Protein AF-A0A958USY4-F1 (afdb_monomer_lite)

Sequence (183 aa):
QPVDIQNAGDERLFVVEKAGHIRIIQNGALLGTDFANLTDRVTAGGGNAETGLLGLAFHPDYQNNGYFYVNYTTSKPAGTPLRTRISRFSVSSANPNLADLSSELVLMEYSQPFSNHNGGQLQFGPDGYLYISSGDGGDAGDPQGNGQKLTVLLGKILRIDVDNNGGGAPDCSTATGANYRIP

pLDDT: mean 91.35, std 13.84, range [41.09, 98.88]

Radius of gyration: 16.06 Å; chains: 1; bounding box: 44×34×44 Å

Structure (mmCIF, N/CA/C/O backbone):
data_AF-A0A958USY4-F1
#
_entry.id   AF-A0A958USY4-F1
#
loop_
_atom_site.group_PDB
_atom_site.id
_atom_site.type_symbol
_atom_site.label_atom_id
_atom_site.label_alt_id
_atom_site.label_comp_id
_atom_site.label_asym_id
_atom_site.label_entity_id
_atom_site.label_seq_id
_atom_site.pdbx_PDB_ins_code
_atom_site.Cartn_x
_atom_site.Cartn_y
_atom_site.Cartn_z
_atom_site.occupancy
_atom_site.B_iso_or_equiv
_atom_site.auth_seq_id
_atom_site.auth_comp_id
_atom_site.auth_asym_id
_atom_site.auth_atom_id
_atom_site.pdbx_PDB_model_num
ATOM 1 N N . GLN A 1 1 ? -8.585 10.152 -8.090 1.00 95.44 1 GLN A N 1
ATOM 2 C CA . GLN A 1 1 ? -8.683 8.979 -8.993 1.00 95.44 1 GLN A CA 1
ATOM 3 C C . GLN A 1 1 ? -8.683 7.731 -8.122 1.00 95.44 1 GLN A C 1
ATOM 5 O O . GLN A 1 1 ? -7.611 7.409 -7.621 1.00 95.44 1 GLN A O 1
ATOM 10 N N . PRO A 1 2 ? -9.842 7.094 -7.878 1.00 97.38 2 PRO A N 1
ATOM 11 C CA . PRO A 1 2 ? -9.928 5.844 -7.121 1.00 97.38 2 PRO A CA 1
ATOM 12 C C . PRO A 1 2 ? -9.232 4.708 -7.875 1.00 97.38 2 PRO A C 1
ATOM 14 O O . PRO A 1 2 ? -9.343 4.654 -9.100 1.00 97.38 2 PRO A O 1
ATOM 17 N N . VAL A 1 3 ? -8.526 3.831 -7.165 1.00 97.56 3 VAL A N 1
ATOM 18 C CA . VAL A 1 3 ? -7.791 2.695 -7.758 1.00 97.56 3 VAL A CA 1
ATOM 19 C C . VAL A 1 3 ? -7.983 1.374 -7.015 1.00 97.56 3 VAL A C 1
ATOM 21 O O . VAL A 1 3 ? -7.791 0.326 -7.616 1.00 97.56 3 VAL A O 1
ATOM 24 N N . ASP A 1 4 ? -8.397 1.414 -5.748 1.00 98.38 4 ASP A N 1
ATOM 25 C CA . ASP A 1 4 ? -8.651 0.232 -4.918 1.00 98.38 4 ASP A CA 1
ATOM 26 C C . ASP A 1 4 ? -9.726 0.564 -3.863 1.00 98.38 4 ASP A C 1
ATOM 28 O O . ASP A 1 4 ? -9.964 1.738 -3.543 1.00 98.38 4 ASP A O 1
ATOM 32 N N . ILE A 1 5 ? -10.410 -0.460 -3.355 1.00 98.25 5 ILE A N 1
ATOM 33 C CA . ILE A 1 5 ? -11.405 -0.357 -2.287 1.00 98.25 5 ILE A CA 1
ATOM 34 C C . ILE A 1 5 ? -11.332 -1.586 -1.381 1.00 98.25 5 ILE A C 1
ATOM 36 O O . ILE A 1 5 ? -11.428 -2.719 -1.843 1.00 98.25 5 ILE A O 1
ATOM 40 N N . GLN A 1 6 ? -11.199 -1.354 -0.078 1.00 98.38 6 GLN A N 1
ATOM 41 C CA . GLN A 1 6 ? -11.063 -2.411 0.928 1.00 98.38 6 GLN A CA 1
ATOM 42 C C . GLN A 1 6 ? -12.015 -2.178 2.101 1.00 98.38 6 GLN A C 1
ATOM 44 O O . GLN A 1 6 ? -12.459 -1.055 2.329 1.00 98.38 6 GLN A O 1
ATOM 49 N N . ASN A 1 7 ? -12.303 -3.221 2.877 1.00 97.62 7 ASN A N 1
ATO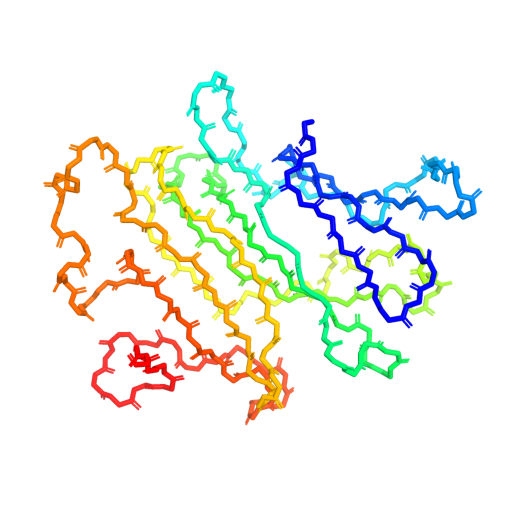M 50 C CA . ASN A 1 7 ? -12.877 -3.086 4.218 1.00 97.62 7 ASN A CA 1
ATOM 51 C C . ASN A 1 7 ? -11.887 -3.634 5.250 1.00 97.62 7 ASN A C 1
ATOM 53 O O . ASN A 1 7 ? -11.041 -4.464 4.919 1.00 97.62 7 ASN A O 1
ATOM 57 N N . ALA A 1 8 ? -11.999 -3.176 6.493 1.00 96.88 8 ALA A N 1
ATOM 58 C CA . ALA A 1 8 ? -11.103 -3.574 7.576 1.00 96.88 8 ALA A CA 1
ATOM 59 C C . ALA A 1 8 ? -11.701 -4.683 8.465 1.00 96.88 8 ALA A C 1
ATOM 61 O O . ALA A 1 8 ? -11.427 -4.742 9.662 1.00 96.88 8 ALA A O 1
ATOM 62 N N . GLY A 1 9 ? -12.579 -5.523 7.904 1.00 95.00 9 GLY A N 1
ATOM 63 C CA . GLY A 1 9 ? -13.414 -6.457 8.666 1.00 95.00 9 GLY A CA 1
ATOM 64 C C . GLY A 1 9 ? -14.566 -5.775 9.414 1.00 95.00 9 GLY A C 1
ATOM 65 O O . GLY A 1 9 ? -15.111 -6.345 10.355 1.00 95.00 9 GLY A O 1
ATOM 66 N N . ASP A 1 10 ? -14.924 -4.555 9.012 1.00 95.31 10 ASP A N 1
ATOM 67 C CA . ASP A 1 10 ? -16.073 -3.800 9.508 1.00 95.31 10 ASP A CA 1
ATOM 68 C C . ASP A 1 10 ? -16.860 -3.159 8.346 1.00 95.31 10 ASP A C 1
ATOM 70 O O . ASP A 1 10 ? -16.583 -3.411 7.173 1.00 95.31 10 ASP A O 1
ATOM 74 N N . GLU A 1 11 ? -17.876 -2.354 8.660 1.00 96.06 11 GLU A N 1
ATOM 75 C CA . GLU A 1 11 ? -18.779 -1.751 7.665 1.00 96.06 11 GLU A CA 1
ATOM 76 C C . GLU A 1 11 ? -18.158 -0.592 6.864 1.00 96.06 11 GLU A C 1
ATOM 78 O O . GLU A 1 11 ? -18.791 -0.065 5.944 1.00 96.06 11 GLU A O 1
ATOM 83 N N . ARG A 1 12 ? -16.946 -0.141 7.212 1.00 98.06 12 ARG A N 1
ATOM 84 C CA . ARG A 1 12 ? -16.296 0.979 6.527 1.00 98.06 12 ARG A CA 1
ATOM 85 C C . ARG A 1 12 ? -15.656 0.495 5.235 1.00 98.06 12 ARG A C 1
ATOM 87 O O . ARG A 1 12 ? -14.954 -0.514 5.202 1.00 98.06 12 ARG A O 1
ATOM 94 N N . LEU A 1 13 ? -15.835 1.280 4.178 1.00 98.75 13 LEU A N 1
ATOM 95 C CA . LEU A 1 13 ? -15.125 1.098 2.918 1.00 98.75 13 LEU A CA 1
ATOM 96 C C . LEU A 1 13 ? -14.015 2.139 2.806 1.00 98.75 13 LEU A C 1
ATOM 98 O O . LEU A 1 13 ? -14.268 3.342 2.859 1.00 98.75 13 LEU A O 1
ATOM 102 N N . PHE A 1 14 ? -12.790 1.672 2.622 1.00 98.88 14 PHE A N 1
ATOM 103 C CA . PHE A 1 14 ? -11.593 2.480 2.463 1.00 98.88 14 PHE A CA 1
ATOM 104 C C . PHE A 1 14 ? -11.270 2.582 0.979 1.00 98.88 14 PHE A C 1
ATOM 106 O O . PHE A 1 14 ? -10.846 1.610 0.357 1.00 98.88 14 PHE A O 1
ATOM 113 N N . VAL A 1 15 ? -11.505 3.758 0.408 1.00 98.81 15 VAL A N 1
ATOM 114 C CA . VAL A 1 15 ? -11.247 4.060 -0.999 1.00 98.81 15 VAL A CA 1
ATOM 115 C C . VAL A 1 15 ? -9.837 4.606 -1.132 1.00 98.81 15 VAL A C 1
ATOM 117 O O . VAL A 1 15 ? -9.508 5.646 -0.557 1.00 98.81 15 VAL A O 1
ATOM 120 N N . VAL A 1 16 ? -9.020 3.918 -1.918 1.00 98.81 16 VAL A N 1
ATOM 121 C CA . VAL A 1 16 ? -7.651 4.313 -2.229 1.00 98.81 16 VAL A CA 1
ATOM 122 C C . VAL A 1 16 ? -7.666 5.202 -3.460 1.00 98.81 16 VAL A C 1
ATOM 124 O O . VAL A 1 16 ? -8.173 4.816 -4.515 1.00 98.81 16 VAL A O 1
ATOM 127 N N . GLU A 1 17 ? -7.085 6.390 -3.351 1.00 98.62 17 GLU A N 1
ATOM 128 C CA . GLU A 1 17 ? -6.896 7.292 -4.474 1.00 98.62 17 GLU A CA 1
ATOM 129 C C . GLU A 1 17 ? -5.420 7.403 -4.850 1.00 98.62 17 GLU A C 1
ATOM 131 O O . GLU A 1 17 ? -4.563 7.686 -4.012 1.00 98.62 17 GLU A O 1
ATOM 136 N N . LYS A 1 18 ? -5.147 7.290 -6.153 1.00 98.38 18 LYS A N 1
ATOM 137 C CA . LYS A 1 18 ? -3.807 7.286 -6.757 1.00 98.38 18 LYS A CA 1
ATOM 138 C C . LYS A 1 18 ? -2.882 8.402 -6.261 1.00 98.38 18 LYS A C 1
ATOM 140 O O . LYS A 1 18 ? -1.681 8.191 -6.132 1.00 98.38 18 LYS A O 1
ATOM 145 N N . ALA A 1 19 ? -3.432 9.585 -5.980 1.00 98.19 19 ALA A N 1
ATOM 146 C CA . ALA A 1 19 ? -2.673 10.746 -5.514 1.00 98.19 19 ALA A CA 1
ATOM 147 C C . ALA A 1 19 ? -2.085 10.583 -4.096 1.00 98.19 19 ALA A C 1
ATOM 149 O O . ALA A 1 19 ? -1.235 11.378 -3.707 1.00 98.19 19 ALA A O 1
ATOM 150 N N . GLY A 1 20 ? -2.496 9.554 -3.347 1.00 98.62 20 GLY A N 1
ATOM 151 C CA . GLY A 1 20 ? -2.007 9.270 -1.999 1.00 98.62 20 GLY A CA 1
ATOM 152 C C . GLY A 1 20 ? -3.043 9.466 -0.896 1.00 98.62 20 GLY A C 1
ATOM 153 O O . GLY A 1 20 ? -2.654 9.599 0.257 1.00 98.62 20 GLY A O 1
ATOM 154 N N . HIS A 1 21 ? -4.336 9.490 -1.217 1.00 98.81 21 HIS A N 1
ATOM 155 C CA . HIS A 1 21 ? -5.396 9.593 -0.210 1.00 98.81 21 HIS A CA 1
ATOM 156 C C . HIS A 1 21 ? -6.029 8.226 0.036 1.00 98.81 21 HIS A C 1
ATOM 158 O O . HIS A 1 21 ? -6.292 7.482 -0.907 1.00 98.81 21 HIS A O 1
ATOM 164 N N . ILE A 1 22 ? -6.323 7.918 1.294 1.00 98.88 22 ILE A N 1
ATOM 165 C CA . ILE A 1 22 ? -7.213 6.824 1.682 1.00 98.88 22 ILE A CA 1
ATOM 166 C C . ILE A 1 22 ? -8.405 7.469 2.367 1.00 98.88 22 ILE A C 1
ATOM 168 O O . ILE A 1 22 ? -8.242 8.107 3.406 1.00 98.88 22 ILE A O 1
ATOM 172 N N . ARG A 1 23 ? -9.599 7.324 1.796 1.00 98.81 23 ARG A N 1
ATOM 173 C CA . ARG A 1 23 ? -10.820 7.947 2.324 1.00 98.81 23 ARG A CA 1
ATOM 174 C C . ARG A 1 23 ? -11.813 6.905 2.801 1.00 98.81 23 ARG A C 1
ATOM 176 O O . ARG A 1 23 ? -11.827 5.797 2.282 1.00 98.81 23 ARG A O 1
ATOM 183 N N . ILE A 1 24 ? -12.678 7.276 3.739 1.00 98.81 24 ILE A N 1
ATOM 184 C CA . ILE A 1 24 ? -13.680 6.364 4.299 1.00 98.81 24 ILE A CA 1
ATOM 185 C C . ILE A 1 24 ? -15.062 6.702 3.755 1.00 98.81 24 ILE A C 1
ATOM 187 O O . ILE A 1 24 ? -15.505 7.846 3.841 1.00 98.81 24 ILE A O 1
ATOM 191 N N . ILE A 1 25 ? -15.763 5.689 3.259 1.00 98.75 25 ILE 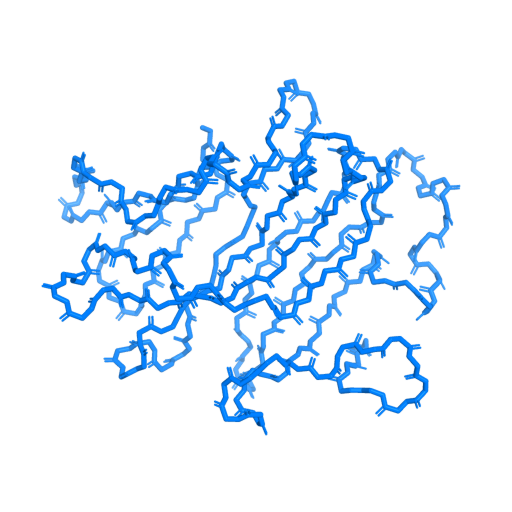A N 1
ATOM 192 C CA . ILE A 1 25 ? -17.215 5.693 3.115 1.00 98.75 25 ILE A CA 1
ATOM 193 C C . ILE A 1 25 ? -17.791 4.875 4.271 1.00 98.75 25 ILE A C 1
ATOM 195 O O . ILE A 1 25 ? -17.408 3.725 4.478 1.00 98.75 25 ILE A O 1
ATOM 199 N N . GLN A 1 26 ? -18.719 5.465 5.016 1.00 97.62 26 GLN A N 1
ATOM 200 C CA . GLN A 1 26 ? -19.432 4.819 6.113 1.00 97.62 26 GLN A CA 1
ATOM 201 C C . GLN A 1 26 ? -20.912 5.186 6.016 1.00 97.62 26 GLN A C 1
ATOM 203 O O . GLN A 1 26 ? -21.251 6.344 5.777 1.00 97.62 26 GLN A O 1
ATOM 208 N N . ASN A 1 27 ? -21.806 4.205 6.168 1.00 95.94 27 ASN A N 1
ATOM 209 C CA . ASN A 1 27 ? -23.258 4.403 6.043 1.00 95.94 27 ASN A CA 1
ATOM 210 C C . ASN A 1 27 ? -23.668 5.072 4.715 1.00 95.94 27 ASN A C 1
ATOM 212 O O . ASN A 1 27 ? -24.543 5.934 4.675 1.00 95.94 27 ASN A O 1
ATOM 216 N N . GLY A 1 28 ? -22.984 4.711 3.623 1.00 95.94 28 GLY A N 1
ATOM 217 C CA . GLY A 1 28 ? -23.222 5.267 2.287 1.00 95.94 28 GLY A CA 1
ATOM 218 C C . GLY A 1 28 ? -22.747 6.712 2.086 1.00 95.94 28 GLY A C 1
ATOM 219 O O . GLY A 1 28 ? -22.917 7.249 0.994 1.00 95.94 28 GLY A O 1
ATOM 220 N N . ALA A 1 29 ? -22.133 7.336 3.095 1.00 98.00 29 ALA A N 1
ATOM 221 C CA . ALA A 1 29 ? -21.620 8.697 3.025 1.00 98.00 29 ALA A CA 1
ATOM 222 C C . ALA A 1 29 ? -20.092 8.718 3.094 1.00 98.00 29 ALA A C 1
ATOM 224 O O . ALA A 1 29 ? -19.470 8.002 3.877 1.00 98.00 29 ALA A O 1
ATOM 225 N N . LEU A 1 30 ? -19.483 9.577 2.281 1.00 98.25 30 LEU A N 1
ATOM 226 C CA . LEU A 1 30 ? -18.061 9.858 2.374 1.00 98.25 30 LEU A CA 1
ATOM 227 C C . LEU A 1 30 ? -17.777 10.722 3.609 1.00 98.25 30 LEU A C 1
ATOM 229 O O . LEU A 1 30 ? -18.388 11.777 3.777 1.00 98.25 30 LEU A O 1
ATOM 233 N N . LEU A 1 31 ? -16.817 10.309 4.433 1.00 98.31 31 LEU A N 1
ATOM 234 C CA . LEU A 1 31 ? -16.354 11.113 5.559 1.00 98.31 31 LEU A CA 1
ATOM 235 C C . LEU A 1 31 ? -15.515 12.304 5.076 1.00 98.31 31 LEU A C 1
ATOM 237 O O . LEU A 1 31 ? -14.764 12.207 4.108 1.00 98.31 31 LEU A O 1
ATOM 241 N N . GLY A 1 32 ? -15.626 13.436 5.775 1.00 97.06 32 GLY A N 1
ATOM 242 C CA . GLY A 1 32 ? -14.936 14.680 5.404 1.00 97.06 32 GLY A CA 1
ATOM 243 C C . GLY A 1 32 ? -13.430 14.696 5.689 1.00 97.06 32 GLY A C 1
ATOM 244 O O . GLY A 1 32 ? -12.751 15.641 5.298 1.00 97.06 32 GLY A O 1
ATOM 245 N N . THR A 1 33 ? -12.906 13.683 6.377 1.00 97.62 33 THR A N 1
ATOM 246 C CA . THR A 1 33 ? -11.481 13.549 6.691 1.00 97.62 33 THR A CA 1
ATOM 247 C C . THR A 1 33 ? -10.962 12.243 6.115 1.00 97.62 33 THR A C 1
ATOM 249 O O . THR A 1 33 ? -11.606 11.200 6.252 1.00 97.62 33 THR A O 1
ATOM 252 N N . ASP A 1 34 ? -9.798 12.307 5.475 1.00 98.56 34 ASP A N 1
ATOM 253 C CA . ASP A 1 34 ? -9.106 11.122 4.985 1.00 98.56 34 ASP A CA 1
ATOM 254 C C . ASP A 1 34 ? -8.665 10.248 6.159 1.00 98.56 34 ASP A C 1
ATOM 256 O O . ASP A 1 34 ? -8.175 10.750 7.170 1.00 98.56 34 ASP A O 1
ATOM 260 N N . PHE A 1 35 ? -8.763 8.932 5.989 1.00 98.88 35 PHE A N 1
ATOM 261 C CA . PHE A 1 35 ? -8.105 7.988 6.883 1.00 98.88 35 PHE A CA 1
ATOM 262 C C . PHE A 1 35 ? -6.592 8.195 6.871 1.00 98.88 35 PHE A C 1
ATOM 264 O O . PHE A 1 35 ? -5.963 8.236 7.923 1.00 98.88 35 PHE A O 1
ATOM 271 N N . ALA A 1 36 ? -6.009 8.359 5.682 1.00 98.88 36 ALA A N 1
ATOM 272 C CA . ALA A 1 36 ? -4.587 8.612 5.512 1.00 98.88 36 ALA A CA 1
ATOM 273 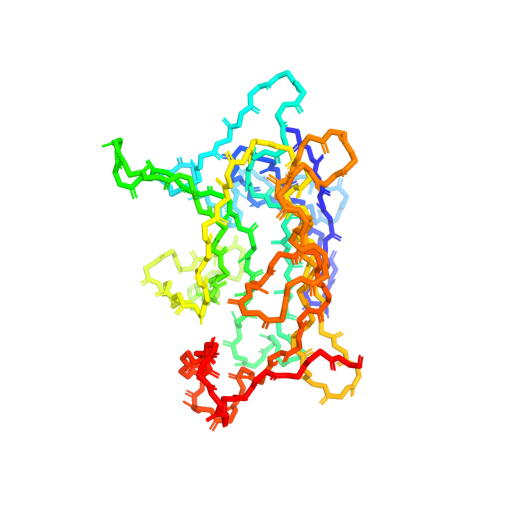C C . ALA A 1 36 ? -4.355 9.577 4.345 1.00 98.88 36 ALA A C 1
ATOM 275 O O . ALA A 1 36 ? -4.923 9.400 3.267 1.00 98.88 36 ALA A O 1
ATOM 276 N N . ASN A 1 37 ? -3.479 10.560 4.543 1.00 98.75 37 ASN A N 1
ATOM 277 C CA . ASN A 1 37 ? -2.979 11.432 3.485 1.00 98.75 37 ASN A CA 1
ATOM 278 C C . ASN A 1 37 ? -1.463 11.234 3.357 1.00 98.75 37 ASN A C 1
ATOM 280 O O . ASN A 1 37 ? -0.702 11.661 4.217 1.00 98.75 37 ASN A O 1
ATOM 284 N N . LEU A 1 38 ? -1.048 10.567 2.284 1.00 98.69 38 LEU A N 1
ATOM 285 C CA . LEU A 1 38 ? 0.332 10.200 1.958 1.00 98.69 38 LEU A CA 1
ATOM 286 C C . LEU A 1 38 ? 0.880 11.028 0.783 1.00 98.69 38 LEU A C 1
ATOM 288 O O . LEU A 1 38 ? 1.872 10.646 0.162 1.00 98.69 38 LEU A O 1
ATOM 292 N N . THR A 1 39 ? 0.236 12.145 0.429 1.00 98.19 39 THR A N 1
ATOM 293 C CA . THR A 1 39 ? 0.633 12.992 -0.716 1.00 98.19 39 THR A CA 1
ATOM 294 C C . THR A 1 39 ? 2.057 13.539 -0.598 1.00 98.19 39 THR A C 1
ATOM 296 O O . THR A 1 39 ? 2.695 13.833 -1.609 1.00 98.19 39 THR A O 1
ATOM 299 N N . ASP A 1 40 ? 2.602 13.632 0.615 1.00 97.50 40 ASP A N 1
ATOM 300 C CA . ASP A 1 40 ? 3.982 14.015 0.909 1.00 97.50 40 ASP A CA 1
ATOM 301 C C . ASP A 1 40 ? 4.990 12.882 0.646 1.00 97.50 40 ASP A C 1
ATOM 303 O O . ASP A 1 40 ? 6.145 13.180 0.352 1.00 97.50 40 ASP A O 1
ATOM 307 N N . ARG A 1 41 ? 4.555 11.617 0.592 1.00 97.69 41 ARG A N 1
ATOM 308 C CA . ARG A 1 41 ? 5.383 10.416 0.341 1.00 97.69 41 ARG A CA 1
ATOM 309 C C . ARG A 1 41 ? 5.220 9.835 -1.058 1.00 97.69 41 ARG A C 1
ATOM 311 O O . ARG A 1 41 ? 6.191 9.361 -1.650 1.00 97.69 41 ARG A O 1
ATOM 318 N N . VAL A 1 42 ? 4.007 9.904 -1.596 1.00 98.31 42 VAL A N 1
ATOM 319 C CA . VAL A 1 42 ? 3.639 9.326 -2.890 1.00 98.31 42 VAL A CA 1
ATOM 320 C C . VAL A 1 42 ? 4.139 10.210 -4.030 1.00 98.31 42 VAL A C 1
ATOM 322 O O . VAL A 1 42 ? 4.018 11.437 -3.988 1.00 98.31 42 VAL A O 1
ATOM 325 N N . THR A 1 43 ? 4.690 9.576 -5.062 1.00 97.69 43 THR A N 1
ATOM 326 C CA . THR A 1 43 ? 4.886 10.168 -6.388 1.00 97.69 43 THR A CA 1
ATOM 327 C C . THR A 1 43 ? 3.810 9.599 -7.302 1.00 97.69 43 THR A C 1
ATOM 329 O O . THR A 1 43 ? 3.869 8.421 -7.648 1.00 97.69 43 THR A O 1
ATOM 332 N N . ALA A 1 44 ? 2.842 10.429 -7.694 1.00 96.69 44 ALA A N 1
ATOM 333 C CA . ALA A 1 44 ? 1.760 10.047 -8.596 1.00 96.69 44 ALA A CA 1
ATOM 334 C C . ALA A 1 44 ? 1.892 10.763 -9.946 1.00 96.69 44 ALA A C 1
ATOM 336 O O . ALA A 1 44 ? 2.022 11.986 -9.997 1.00 96.69 44 ALA A O 1
ATOM 337 N N . GLY A 1 45 ? 1.859 10.004 -11.040 1.00 92.88 45 GLY A N 1
ATOM 338 C CA . GLY A 1 45 ? 1.921 10.534 -12.401 1.00 92.88 45 GLY A CA 1
ATOM 339 C C . GLY A 1 45 ? 0.538 10.805 -13.001 1.00 92.88 45 GLY A C 1
ATOM 340 O O . GLY A 1 45 ? -0.451 10.147 -12.665 1.00 92.88 45 GLY A O 1
ATOM 341 N N . GLY A 1 46 ? 0.463 11.769 -13.921 1.00 92.06 46 GLY A N 1
ATOM 342 C CA . GLY A 1 46 ? -0.725 12.027 -14.743 1.00 92.06 46 GLY A CA 1
ATOM 343 C C . GLY A 1 46 ? -0.763 11.188 -16.028 1.00 92.06 46 GLY A C 1
ATOM 344 O O . GLY A 1 46 ? 0.154 10.419 -16.314 1.00 92.06 46 GLY A O 1
ATOM 345 N N . GLY A 1 47 ? -1.816 11.367 -16.832 1.00 90.19 47 GLY A N 1
ATOM 346 C CA . GLY A 1 47 ? -1.964 10.683 -18.121 1.00 90.19 47 GLY A CA 1
ATOM 347 C C . GLY A 1 47 ? -1.949 9.159 -17.977 1.00 90.19 47 GLY A C 1
ATOM 348 O O . GLY A 1 47 ? -2.668 8.614 -17.143 1.00 90.19 47 GLY A O 1
ATOM 349 N N . ASN A 1 48 ? -1.104 8.496 -18.770 1.00 87.38 48 ASN A N 1
ATOM 350 C CA . ASN A 1 48 ? -0.978 7.034 -18.804 1.00 87.38 48 ASN A CA 1
ATOM 351 C C . ASN A 1 48 ? 0.004 6.470 -17.765 1.00 87.38 48 ASN A C 1
ATOM 353 O O . ASN A 1 48 ? 0.243 5.268 -17.758 1.00 87.38 48 ASN A O 1
ATOM 357 N N . ALA A 1 49 ? 0.608 7.308 -16.915 1.00 94.75 49 ALA A N 1
ATOM 358 C CA . ALA A 1 49 ? 1.433 6.798 -15.826 1.00 94.75 49 ALA A CA 1
ATOM 359 C C . ALA A 1 49 ? 0.560 5.999 -14.850 1.00 94.75 49 ALA A C 1
ATOM 361 O O . ALA A 1 49 ? -0.554 6.409 -14.534 1.00 94.75 49 ALA A O 1
ATOM 362 N N . GLU A 1 50 ? 1.075 4.901 -14.327 1.00 96.38 50 GLU A N 1
ATOM 363 C CA . GLU A 1 50 ? 0.444 4.068 -13.305 1.00 96.38 50 GLU A CA 1
ATOM 364 C C . GLU A 1 50 ? 0.966 4.383 -11.901 1.00 96.38 50 GLU A C 1
ATOM 366 O O . GLU A 1 50 ? 0.374 3.943 -10.928 1.00 96.38 50 GLU A O 1
ATOM 371 N N . THR A 1 51 ? 2.012 5.203 -11.774 1.00 97.88 51 THR A N 1
ATOM 372 C CA . THR A 1 51 ? 2.595 5.595 -10.483 1.00 97.88 51 THR A CA 1
ATOM 373 C C . THR A 1 51 ? 1.580 6.261 -9.554 1.00 97.88 51 THR A C 1
ATOM 375 O O . THR A 1 51 ? 0.832 7.152 -9.961 1.00 97.88 51 THR A O 1
ATOM 378 N N . GLY A 1 52 ? 1.576 5.878 -8.280 1.00 98.44 52 GLY A N 1
ATOM 379 C CA . GLY A 1 52 ? 0.721 6.439 -7.241 1.00 98.44 52 GLY A CA 1
ATOM 380 C C . GLY A 1 52 ? 0.682 5.569 -5.990 1.00 98.44 52 GLY A C 1
ATOM 381 O O . GLY A 1 52 ? 1.556 4.733 -5.777 1.00 98.44 52 GLY A O 1
ATOM 382 N N . LEU A 1 53 ? -0.341 5.771 -5.163 1.00 98.81 53 LEU A N 1
ATOM 383 C CA . LEU A 1 53 ? -0.786 4.807 -4.157 1.00 98.81 53 LEU A CA 1
ATOM 384 C C . LEU A 1 53 ? -1.693 3.783 -4.848 1.00 98.81 53 LEU A C 1
ATOM 386 O O . LEU A 1 53 ? -2.680 4.193 -5.451 1.00 98.81 53 LEU A O 1
ATOM 390 N N . LEU A 1 54 ? -1.344 2.496 -4.797 1.00 98.50 54 LEU A N 1
ATOM 391 C CA . LEU A 1 54 ? -1.895 1.469 -5.696 1.00 98.50 54 LEU A CA 1
ATOM 392 C C . LEU A 1 54 ? -2.566 0.292 -4.996 1.00 98.50 54 LEU A C 1
ATOM 394 O O . LEU A 1 54 ? -3.427 -0.338 -5.599 1.00 98.50 54 LEU A O 1
ATOM 398 N N . GLY A 1 55 ? -2.206 -0.001 -3.749 1.00 98.38 55 GLY A N 1
ATOM 399 C CA . GLY A 1 55 ? -2.833 -1.090 -3.006 1.00 98.38 55 GLY A CA 1
ATOM 400 C C . GLY A 1 55 ? -2.942 -0.793 -1.527 1.00 98.38 55 GLY A C 1
ATOM 401 O O . GLY A 1 55 ? -2.074 -0.126 -0.955 1.00 98.38 55 GLY A O 1
ATOM 402 N N . LEU A 1 56 ? -4.004 -1.320 -0.927 1.00 98.88 56 LEU A N 1
ATOM 403 C CA . LEU A 1 56 ? -4.261 -1.330 0.504 1.00 98.88 56 LEU A CA 1
ATOM 404 C C . LEU A 1 56 ? -4.593 -2.761 0.939 1.00 98.88 56 LEU A C 1
ATOM 406 O O . LEU A 1 56 ? -5.325 -3.471 0.260 1.00 98.88 56 LEU A O 1
ATOM 410 N N . ALA A 1 57 ? -4.090 -3.179 2.094 1.00 98.81 57 ALA A N 1
ATOM 411 C CA . ALA A 1 57 ? -4.558 -4.382 2.771 1.00 98.81 57 ALA A CA 1
ATOM 412 C C . ALA A 1 57 ? -4.596 -4.141 4.279 1.00 98.81 57 ALA A C 1
ATOM 414 O O . ALA A 1 57 ? -3.658 -3.582 4.845 1.00 98.81 57 ALA A O 1
ATOM 415 N N . PHE A 1 58 ? -5.662 -4.577 4.941 1.00 98.69 58 PHE A N 1
ATOM 416 C CA . PHE A 1 58 ? -5.718 -4.620 6.400 1.00 98.69 58 PHE A CA 1
ATOM 417 C C . PHE A 1 58 ? -5.171 -5.954 6.894 1.00 98.69 58 PHE A C 1
ATOM 419 O O . PHE A 1 58 ? -5.366 -6.981 6.243 1.00 98.69 58 PHE A O 1
ATOM 426 N N . HIS A 1 59 ? -4.482 -5.938 8.034 1.00 97.75 59 HIS A N 1
ATOM 427 C CA . HIS A 1 59 ? -4.065 -7.172 8.686 1.00 97.75 59 HIS A CA 1
ATOM 428 C C . HIS A 1 59 ? -5.294 -8.045 9.007 1.00 97.75 59 HIS A C 1
ATOM 430 O O . HIS A 1 59 ? -6.319 -7.494 9.413 1.00 97.75 59 HIS A O 1
ATOM 436 N N . PRO A 1 60 ? -5.219 -9.386 8.916 1.00 96.94 60 PRO A N 1
ATOM 437 C CA . PRO A 1 60 ? -6.327 -10.256 9.321 1.00 96.94 60 PRO A CA 1
ATOM 438 C C . PRO A 1 60 ? -6.760 -10.062 10.785 1.00 96.94 60 PRO A C 1
ATOM 440 O O . PRO A 1 60 ? -7.912 -10.299 11.125 1.00 96.94 60 PRO A O 1
ATOM 443 N N . ASP A 1 61 ? -5.835 -9.592 11.624 1.00 95.94 61 ASP A N 1
ATOM 444 C CA . ASP A 1 61 ? -6.028 -9.268 13.047 1.00 95.94 61 ASP A CA 1
ATOM 445 C C . ASP A 1 61 ? -6.188 -7.752 13.316 1.00 95.94 61 ASP A C 1
ATOM 447 O O . ASP A 1 61 ? -5.850 -7.249 14.390 1.00 95.94 61 ASP A O 1
ATOM 451 N N . TYR A 1 62 ? -6.658 -6.985 12.324 1.00 97.75 62 TYR A N 1
ATOM 452 C CA . TYR A 1 62 ? -6.736 -5.520 12.397 1.00 97.75 62 TYR A CA 1
ATOM 453 C C . TYR A 1 62 ? -7.519 -5.004 13.610 1.00 97.75 62 TYR A C 1
ATOM 455 O O . TYR A 1 62 ? -7.145 -3.977 14.175 1.00 97.75 62 TYR A O 1
ATOM 463 N N . GLN A 1 63 ? -8.572 -5.702 14.053 1.00 95.31 63 GLN A N 1
ATOM 464 C CA . GLN A 1 63 ? -9.354 -5.271 15.220 1.00 95.31 63 GLN A CA 1
ATOM 465 C C . GLN A 1 63 ? -8.532 -5.267 16.516 1.00 95.31 63 GLN A C 1
ATOM 467 O O . GLN A 1 63 ? -8.868 -4.523 17.437 1.00 95.31 63 GLN A O 1
ATOM 472 N N . ASN A 1 64 ? -7.462 -6.063 16.583 1.00 95.12 64 ASN A N 1
ATOM 473 C CA . ASN A 1 64 ? -6.607 -6.172 17.761 1.00 95.12 64 ASN A CA 1
ATOM 474 C C . ASN A 1 64 ? -5.292 -5.398 17.599 1.00 95.12 64 ASN A C 1
ATOM 476 O O . ASN A 1 64 ? -4.850 -4.756 18.551 1.00 95.12 64 ASN A O 1
ATOM 480 N N . ASN A 1 65 ? -4.671 -5.424 16.412 1.00 95.62 65 ASN A N 1
ATOM 481 C CA . ASN A 1 65 ? -3.355 -4.807 16.193 1.00 95.62 65 ASN A CA 1
ATOM 482 C C . ASN A 1 65 ? -3.388 -3.458 15.454 1.00 95.62 65 ASN A C 1
ATOM 484 O O . ASN A 1 65 ? -2.419 -2.701 15.509 1.00 95.62 65 ASN A O 1
ATOM 488 N N . GLY A 1 66 ? -4.491 -3.140 14.772 1.00 97.44 66 GLY A N 1
ATOM 489 C CA . GLY A 1 66 ? -4.661 -1.890 14.040 1.00 97.44 66 GLY A CA 1
ATOM 490 C C . GLY A 1 66 ? -3.752 -1.721 12.819 1.00 97.44 66 GLY A C 1
ATOM 491 O O . GLY A 1 66 ? -3.603 -0.594 12.346 1.00 97.44 66 GLY A O 1
ATOM 492 N N . TYR A 1 67 ? -3.120 -2.784 12.311 1.00 98.19 67 TYR A N 1
ATOM 493 C CA . TYR A 1 67 ? -2.151 -2.697 11.217 1.00 98.19 67 TYR A CA 1
ATOM 494 C C . TYR A 1 67 ? -2.774 -2.760 9.827 1.00 98.19 67 TYR A C 1
ATOM 496 O O . TYR A 1 67 ? -3.610 -3.608 9.513 1.00 98.19 67 TYR A O 1
ATOM 504 N N . PHE A 1 68 ? -2.287 -1.893 8.949 1.00 98.75 68 PHE A N 1
ATOM 505 C CA . PHE A 1 68 ? -2.612 -1.909 7.531 1.00 98.75 68 PHE A CA 1
ATOM 506 C C . PHE A 1 68 ? -1.362 -1.653 6.693 1.00 98.75 68 PHE A C 1
ATOM 508 O O . PHE A 1 68 ? -0.351 -1.143 7.177 1.00 98.75 68 PHE A O 1
ATOM 515 N N . TYR A 1 69 ? -1.432 -2.036 5.428 1.00 98.75 69 TYR A N 1
ATOM 516 C CA . TYR A 1 69 ? -0.304 -2.100 4.516 1.00 98.75 69 TYR A CA 1
ATOM 517 C C . TYR A 1 69 ? -0.659 -1.359 3.243 1.00 98.75 69 TYR A C 1
ATOM 519 O O . TYR A 1 69 ? -1.777 -1.480 2.743 1.00 98.75 69 TYR A O 1
ATOM 527 N N . VAL A 1 70 ? 0.296 -0.605 2.716 1.00 98.88 70 VAL A N 1
ATOM 528 C CA . VAL A 1 70 ? 0.129 0.153 1.479 1.00 98.88 70 VAL A CA 1
ATOM 529 C C . VAL A 1 70 ? 1.247 -0.153 0.500 1.00 98.88 70 VAL A C 1
ATOM 531 O O . VAL A 1 70 ? 2.396 -0.341 0.900 1.00 98.88 70 VAL A O 1
ATOM 534 N N . ASN A 1 71 ? 0.906 -0.167 -0.785 1.00 98.75 71 ASN A N 1
ATOM 535 C CA . ASN A 1 71 ? 1.854 -0.208 -1.891 1.00 98.75 71 ASN A CA 1
ATOM 536 C C . ASN A 1 71 ? 1.782 1.124 -2.632 1.00 98.75 71 ASN A C 1
ATOM 538 O O . ASN A 1 71 ? 0.720 1.495 -3.140 1.00 98.75 71 ASN A O 1
ATOM 542 N N . TYR A 1 72 ? 2.895 1.852 -2.672 1.00 98.75 72 TYR A N 1
ATOM 543 C CA . TYR A 1 72 ? 2.965 3.115 -3.389 1.00 98.75 72 TYR A CA 1
ATOM 544 C C . TYR A 1 72 ? 4.298 3.326 -4.091 1.00 98.75 72 TYR A C 1
ATOM 546 O O . TYR A 1 72 ? 5.339 2.814 -3.680 1.00 98.75 72 TYR A O 1
ATOM 554 N N . THR A 1 73 ? 4.281 4.134 -5.146 1.00 98.62 73 THR A N 1
ATOM 555 C CA . THR A 1 73 ? 5.501 4.575 -5.813 1.00 98.62 73 THR A CA 1
ATOM 556 C C . THR A 1 73 ? 6.025 5.870 -5.210 1.00 98.62 73 THR A C 1
ATOM 558 O O . THR A 1 73 ? 5.257 6.791 -4.919 1.00 98.62 73 THR A O 1
ATOM 561 N N . THR A 1 74 ? 7.342 5.979 -5.059 1.00 98.25 74 THR A N 1
ATOM 562 C CA . THR A 1 74 ? 7.997 7.179 -4.535 1.00 98.25 74 THR A CA 1
ATOM 563 C C . THR A 1 74 ? 9.299 7.477 -5.267 1.00 98.25 74 THR A C 1
ATOM 565 O O . THR A 1 74 ? 10.032 6.584 -5.682 1.00 98.25 74 THR A O 1
ATOM 568 N N . SER A 1 75 ? 9.567 8.764 -5.436 1.00 97.06 75 SER A N 1
ATOM 569 C CA . SER A 1 75 ? 10.817 9.329 -5.950 1.00 97.06 75 SER A CA 1
ATOM 570 C C . SER A 1 75 ? 11.228 10.512 -5.067 1.00 97.06 75 SER A C 1
ATOM 572 O O . SER A 1 75 ? 11.647 11.563 -5.563 1.00 97.06 75 SER A O 1
ATOM 574 N N . LYS A 1 76 ? 10.973 10.383 -3.757 1.00 94.56 76 LYS A N 1
ATOM 575 C CA . LYS A 1 76 ? 11.151 11.438 -2.758 1.00 94.56 76 LYS A CA 1
ATOM 576 C C . LYS A 1 76 ? 12.316 11.112 -1.808 1.00 94.56 76 LYS A C 1
ATOM 578 O O . LYS A 1 76 ? 12.432 9.958 -1.397 1.00 94.56 76 LYS A O 1
ATOM 583 N N . PRO A 1 77 ? 13.149 12.107 -1.433 1.00 93.25 77 PRO A N 1
ATOM 584 C CA . PRO A 1 77 ? 13.129 13.496 -1.911 1.00 93.25 77 PRO A CA 1
ATOM 585 C C . PRO A 1 77 ? 13.429 13.593 -3.415 1.00 93.25 77 PRO A C 1
ATOM 587 O O . PRO A 1 77 ? 13.933 12.640 -4.013 1.00 93.25 77 PRO A O 1
ATOM 590 N N . ALA A 1 78 ? 13.075 14.726 -4.029 1.00 88.12 78 ALA A N 1
ATOM 591 C CA . ALA A 1 78 ? 13.245 14.937 -5.466 1.00 88.12 78 ALA A CA 1
ATOM 592 C C . ALA A 1 78 ? 14.682 14.618 -5.917 1.00 88.12 78 ALA A C 1
ATOM 594 O O . ALA A 1 78 ? 15.645 14.955 -5.232 1.00 88.12 78 ALA A O 1
ATOM 595 N N . GLY A 1 79 ? 14.815 13.954 -7.066 1.00 89.62 79 GLY A N 1
ATOM 596 C CA . GLY A 1 79 ? 16.096 13.437 -7.561 1.00 89.62 79 GLY A CA 1
ATOM 597 C C . GLY A 1 79 ? 16.399 11.995 -7.141 1.00 89.62 79 GLY A C 1
ATOM 598 O O . GLY A 1 79 ? 17.345 11.405 -7.657 1.00 89.62 79 GLY A O 1
ATOM 599 N N . THR A 1 80 ? 15.587 11.393 -6.268 1.00 94.94 80 THR A N 1
ATOM 600 C CA . THR A 1 80 ? 15.670 9.953 -5.982 1.00 94.94 80 THR A CA 1
ATOM 601 C C . THR A 1 80 ? 15.062 9.154 -7.143 1.00 94.94 80 THR A C 1
ATOM 603 O O . THR A 1 80 ? 14.006 9.548 -7.645 1.00 94.94 80 THR A O 1
ATOM 606 N N . PRO A 1 81 ? 15.672 8.030 -7.574 1.00 95.94 81 PRO A N 1
ATOM 607 C CA . PRO A 1 81 ? 15.062 7.134 -8.555 1.00 95.94 81 PRO A CA 1
ATOM 608 C C . PRO A 1 81 ? 13.667 6.678 -8.122 1.00 95.94 81 PRO A C 1
ATOM 610 O O . PRO A 1 81 ? 13.417 6.517 -6.928 1.00 95.94 81 PRO A O 1
ATOM 613 N N . LEU A 1 82 ? 12.779 6.441 -9.088 1.00 97.50 82 LEU A N 1
ATOM 614 C CA . LEU A 1 82 ? 11.450 5.905 -8.817 1.00 97.50 82 LEU A CA 1
ATOM 615 C C . LEU A 1 82 ? 11.558 4.486 -8.238 1.00 97.50 82 LEU A C 1
ATOM 617 O O . LEU A 1 82 ? 12.312 3.644 -8.733 1.00 97.50 82 LEU A O 1
ATOM 621 N N . ARG A 1 83 ? 10.802 4.227 -7.175 1.00 97.69 83 ARG A N 1
ATOM 622 C CA . ARG A 1 83 ? 10.731 2.935 -6.487 1.00 97.69 83 ARG A CA 1
ATOM 623 C C . ARG A 1 83 ? 9.286 2.596 -6.171 1.00 97.69 83 ARG A C 1
ATOM 625 O O . ARG A 1 83 ? 8.488 3.505 -5.953 1.00 97.69 83 ARG A O 1
ATOM 632 N N . THR A 1 84 ? 8.977 1.310 -6.084 1.00 98.12 84 THR A N 1
ATOM 633 C CA . THR A 1 84 ? 7.812 0.824 -5.341 1.00 98.12 84 THR A CA 1
ATOM 634 C C . THR A 1 84 ? 8.228 0.598 -3.895 1.00 98.12 84 THR A C 1
ATOM 636 O O . THR A 1 84 ? 9.289 0.028 -3.635 1.00 98.12 84 THR A O 1
ATOM 639 N N . ARG A 1 85 ? 7.380 1.026 -2.962 1.00 98.00 85 ARG A N 1
ATOM 640 C CA . ARG A 1 85 ? 7.539 0.834 -1.526 1.00 98.00 85 ARG A CA 1
ATOM 641 C C . ARG A 1 85 ? 6.298 0.165 -0.951 1.00 98.00 85 ARG A C 1
ATOM 643 O O . ARG A 1 85 ? 5.174 0.598 -1.209 1.00 98.00 85 ARG A O 1
ATOM 650 N N . ILE A 1 86 ? 6.529 -0.866 -0.147 1.00 98.25 86 ILE A N 1
ATOM 651 C CA . ILE A 1 86 ? 5.514 -1.524 0.665 1.00 98.25 86 ILE A CA 1
ATOM 652 C C . ILE A 1 86 ? 5.779 -1.142 2.114 1.00 98.25 86 ILE A C 1
ATOM 654 O O . ILE A 1 86 ? 6.844 -1.446 2.659 1.00 98.25 86 ILE A O 1
ATOM 658 N N . SER A 1 87 ? 4.804 -0.480 2.725 1.00 97.81 87 SER A N 1
ATOM 659 C CA . SER A 1 87 ? 4.896 0.001 4.102 1.00 97.81 87 SER A CA 1
ATOM 660 C C . SER A 1 87 ? 3.731 -0.515 4.930 1.00 97.81 87 SER A C 1
ATOM 662 O O . SER A 1 87 ? 2.605 -0.588 4.441 1.00 97.81 87 SER A O 1
ATOM 664 N N . ARG A 1 88 ? 3.998 -0.808 6.202 1.00 98.12 88 ARG A N 1
ATOM 665 C CA . ARG A 1 88 ? 2.982 -0.985 7.240 1.00 98.12 88 ARG A CA 1
ATOM 666 C C . ARG A 1 88 ? 2.777 0.330 7.988 1.00 98.12 88 ARG A C 1
ATOM 668 O O . ARG A 1 88 ? 3.738 1.040 8.268 1.00 98.12 88 ARG A O 1
ATOM 675 N N . PHE A 1 89 ? 1.541 0.587 8.378 1.00 98.62 89 PHE A N 1
ATOM 676 C CA . PHE A 1 89 ? 1.121 1.641 9.291 1.00 98.62 89 PHE A CA 1
ATOM 677 C C . PHE A 1 89 ? 0.181 1.066 10.354 1.00 98.62 89 PHE A C 1
ATOM 679 O O . PHE A 1 89 ? -0.358 -0.030 10.189 1.00 98.62 89 PHE A O 1
ATOM 686 N N . SER A 1 90 ? -0.050 1.820 11.424 1.00 98.50 90 SER A N 1
ATOM 687 C CA . SER A 1 90 ? -1.105 1.563 12.401 1.00 98.50 90 SER A CA 1
ATOM 688 C C . SER A 1 90 ? -2.200 2.624 12.345 1.00 98.50 90 SER A C 1
ATOM 690 O O . SER A 1 90 ? -1.957 3.797 12.051 1.00 98.50 90 SER A O 1
ATOM 692 N N . VAL A 1 91 ? -3.423 2.220 12.672 1.00 98.62 91 VAL A N 1
ATOM 693 C CA . VAL A 1 91 ? -4.507 3.142 13.019 1.00 98.62 91 VAL A CA 1
ATOM 694 C C . VAL A 1 91 ? -4.127 3.972 14.250 1.00 98.62 91 VAL A C 1
ATOM 696 O O . VAL A 1 91 ? -3.366 3.531 15.112 1.00 98.62 91 VAL A O 1
ATOM 699 N N . SER A 1 92 ? -4.652 5.190 14.340 1.00 98.44 92 SER A N 1
ATOM 700 C CA . SER A 1 92 ? -4.518 6.027 15.525 1.00 98.44 92 SER A CA 1
ATOM 701 C C . SER A 1 92 ? -5.196 5.360 16.721 1.00 98.44 92 SER A C 1
ATOM 703 O O . SER A 1 92 ? -6.359 4.962 16.653 1.00 98.44 92 SER A O 1
ATOM 705 N N . SER A 1 93 ? -4.499 5.326 17.856 1.00 96.19 93 SER A N 1
ATOM 706 C CA . SER A 1 93 ? -5.057 4.850 19.126 1.00 96.19 93 SER A CA 1
ATOM 707 C C . SER A 1 93 ? -6.186 5.736 19.668 1.00 96.19 93 SER A C 1
ATOM 709 O O . SER A 1 93 ? -6.970 5.286 20.499 1.00 96.19 93 SER A O 1
ATOM 711 N N . ALA A 1 94 ? -6.284 6.988 19.206 1.00 97.56 94 ALA A N 1
ATOM 712 C CA . ALA A 1 94 ? -7.289 7.951 19.651 1.00 97.56 94 ALA A CA 1
ATOM 713 C C . ALA A 1 94 ? -8.506 8.036 18.718 1.00 97.56 94 ALA A C 1
ATOM 715 O O . ALA A 1 94 ? -9.578 8.463 19.148 1.00 97.56 94 ALA A O 1
ATOM 716 N N . ASN A 1 95 ? -8.354 7.676 17.439 1.00 97.69 95 ASN A N 1
ATOM 717 C CA . ASN A 1 95 ? -9.426 7.777 16.455 1.00 97.69 95 ASN A CA 1
ATOM 718 C C . ASN A 1 95 ? -9.343 6.639 15.421 1.00 97.69 95 ASN A C 1
ATOM 720 O O . ASN A 1 95 ? -8.457 6.669 14.567 1.00 97.69 95 ASN A O 1
ATOM 724 N N . PRO A 1 96 ? -10.299 5.691 15.404 1.00 96.94 96 PRO A N 1
ATOM 725 C CA . PRO A 1 96 ? -10.264 4.562 14.477 1.00 96.94 96 PRO A CA 1
ATOM 726 C C . PRO A 1 96 ? -10.417 4.974 13.005 1.00 96.94 96 PRO A C 1
ATOM 728 O O . PRO A 1 96 ? -10.130 4.170 12.120 1.00 96.94 96 PRO A O 1
ATOM 731 N N . ASN A 1 97 ? -10.877 6.198 12.727 1.00 98.19 97 ASN A N 1
ATOM 732 C CA . ASN A 1 97 ? -11.020 6.753 11.381 1.00 98.19 97 ASN A CA 1
ATOM 733 C C . ASN A 1 97 ? -9.786 7.543 10.917 1.00 98.19 97 ASN A C 1
ATOM 735 O O . ASN A 1 97 ? -9.859 8.181 9.872 1.00 98.19 97 ASN A O 1
ATOM 739 N N . LEU A 1 98 ? -8.671 7.502 11.653 1.00 98.62 98 LEU A N 1
ATOM 740 C CA . LEU A 1 98 ? -7.408 8.134 11.265 1.00 98.62 98 LEU A CA 1
ATOM 741 C C . LEU A 1 98 ? -6.248 7.150 11.388 1.00 98.62 98 LEU A C 1
ATOM 743 O O . LEU A 1 98 ? -6.151 6.417 12.366 1.00 98.62 98 LEU A O 1
ATOM 747 N N . ALA A 1 99 ? -5.330 7.181 10.432 1.00 98.75 99 ALA A N 1
ATOM 748 C CA . ALA A 1 99 ? -4.042 6.515 10.522 1.00 98.75 99 ALA A CA 1
ATOM 749 C C . ALA A 1 99 ? -3.049 7.333 11.360 1.00 98.75 99 ALA A C 1
ATOM 751 O O . ALA A 1 99 ? -3.013 8.563 11.281 1.00 98.75 99 ALA A O 1
ATOM 752 N N . ASP A 1 100 ? -2.178 6.652 12.102 1.00 98.62 100 ASP A N 1
ATOM 753 C CA . ASP A 1 100 ? -0.958 7.262 12.621 1.00 98.62 100 ASP A CA 1
ATOM 754 C C . ASP A 1 100 ? 0.114 7.235 11.528 1.00 98.62 100 ASP A C 1
ATOM 756 O O . ASP A 1 100 ? 0.806 6.239 11.322 1.00 98.62 100 ASP A O 1
ATOM 760 N N . LEU A 1 101 ? 0.279 8.346 10.814 1.00 98.38 101 LEU A N 1
ATOM 761 C CA . LEU A 1 101 ? 1.262 8.430 9.735 1.00 98.38 101 LEU A CA 1
ATOM 762 C C . LEU A 1 101 ? 2.711 8.354 10.231 1.00 98.38 101 LEU A C 1
ATOM 764 O O . LEU A 1 101 ? 3.589 8.079 9.415 1.00 98.38 101 LEU A O 1
ATOM 768 N N . SER A 1 102 ? 2.986 8.587 11.517 1.00 98.19 102 SER A N 1
ATOM 769 C CA . SER A 1 102 ? 4.339 8.476 12.077 1.00 98.19 102 SER A CA 1
ATOM 770 C C . SER A 1 102 ? 4.771 7.026 12.324 1.00 98.19 102 SER A C 1
ATOM 772 O O . SER A 1 102 ? 5.964 6.757 12.433 1.00 98.19 102 SER A O 1
ATOM 774 N N . SER A 1 103 ? 3.818 6.088 12.321 1.00 98.12 103 SER A N 1
ATOM 775 C CA . SER A 1 103 ? 4.037 4.651 12.542 1.00 98.12 103 SER A CA 1
ATOM 776 C C . SER A 1 103 ? 4.632 3.892 11.346 1.00 98.12 103 SER A C 1
ATOM 778 O O . SER A 1 103 ? 4.707 2.660 11.388 1.00 98.12 103 SER A O 1
ATOM 780 N N . GLU A 1 104 ? 5.021 4.593 10.272 1.00 97.88 104 GLU A N 1
ATOM 781 C CA . GLU A 1 104 ? 5.491 3.956 9.039 1.00 97.88 104 GLU A CA 1
ATOM 782 C C . GLU A 1 104 ? 6.644 2.989 9.314 1.00 97.88 104 GLU A C 1
ATOM 784 O O . GLU A 1 104 ? 7.717 3.379 9.774 1.00 97.88 104 GLU A O 1
ATOM 789 N N . LEU A 1 105 ? 6.440 1.730 8.938 1.00 95.31 105 LEU A N 1
ATOM 790 C CA . LEU A 1 105 ? 7.496 0.741 8.831 1.00 95.31 105 LEU A CA 1
ATOM 791 C C . LEU A 1 105 ? 7.610 0.296 7.376 1.00 95.31 105 LEU A C 1
ATOM 793 O O . LEU A 1 105 ? 6.720 -0.373 6.853 1.00 95.31 105 LEU A O 1
ATOM 797 N N . VAL A 1 106 ? 8.724 0.640 6.732 1.00 94.75 106 VAL A N 1
ATOM 798 C CA . VAL A 1 106 ? 9.033 0.166 5.378 1.00 94.75 106 VAL A CA 1
ATOM 799 C C . VAL A 1 106 ? 9.414 -1.311 5.442 1.00 94.75 106 VAL A C 1
ATOM 801 O O . VAL A 1 106 ? 10.382 -1.673 6.105 1.00 94.75 106 VAL A O 1
ATOM 804 N N . LEU A 1 107 ? 8.651 -2.159 4.752 1.00 92.19 107 LEU A N 1
ATOM 805 C CA . LEU A 1 107 ? 8.865 -3.609 4.720 1.00 92.19 107 LEU A CA 1
ATOM 806 C C . LEU A 1 107 ? 9.722 -4.032 3.532 1.00 92.19 107 LEU A C 1
ATOM 808 O O . LEU A 1 107 ? 10.538 -4.941 3.639 1.00 92.19 107 LEU A O 1
ATOM 812 N N . MET A 1 108 ? 9.501 -3.390 2.387 1.00 90.62 108 MET A N 1
ATOM 813 C CA . MET A 1 108 ? 10.146 -3.739 1.130 1.00 90.62 108 MET A CA 1
ATOM 814 C C . MET A 1 108 ? 10.199 -2.517 0.221 1.00 90.62 108 MET A C 1
ATOM 816 O O . MET A 1 108 ? 9.258 -1.723 0.160 1.00 90.62 108 MET A O 1
ATOM 820 N N . GLU A 1 109 ? 11.294 -2.390 -0.521 1.00 93.56 109 GLU A N 1
ATOM 821 C CA . GLU A 1 109 ? 11.457 -1.359 -1.534 1.00 93.56 109 GLU A CA 1
ATOM 822 C C . GLU A 1 109 ? 12.258 -1.906 -2.719 1.00 93.56 109 GLU A C 1
ATOM 824 O O . GLU A 1 109 ? 13.264 -2.591 -2.531 1.00 93.56 109 GLU A O 1
ATOM 829 N N . TYR A 1 110 ? 11.821 -1.608 -3.942 1.00 93.88 110 TYR A N 1
ATOM 830 C CA . TYR A 1 110 ? 12.529 -1.992 -5.164 1.00 93.88 110 TYR A CA 1
ATOM 831 C C . TYR A 1 110 ? 12.377 -0.944 -6.266 1.00 93.88 110 TYR A C 1
ATOM 833 O O . TYR A 1 110 ? 11.398 -0.199 -6.320 1.00 93.88 110 TYR A O 1
ATOM 841 N N . SER A 1 111 ? 13.375 -0.872 -7.145 1.00 95.69 111 SER A N 1
ATOM 842 C CA 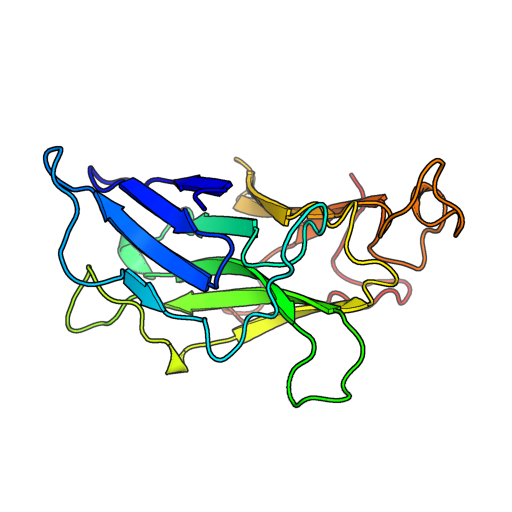. SER A 1 111 ? 13.421 0.093 -8.246 1.00 95.69 111 SER A CA 1
ATOM 843 C C . SER A 1 111 ? 12.282 -0.115 -9.243 1.00 95.69 111 SER A C 1
ATOM 845 O O . SER A 1 111 ? 11.993 -1.247 -9.623 1.00 95.69 111 SER A O 1
ATOM 847 N N . GLN A 1 112 ? 11.700 0.990 -9.710 1.00 96.50 112 GLN A N 1
ATOM 848 C CA . GLN A 1 112 ? 10.734 1.029 -10.806 1.00 96.50 112 GLN A CA 1
ATOM 849 C C . GLN A 1 112 ? 11.353 1.777 -11.990 1.00 96.50 112 GLN A C 1
ATOM 851 O O . GLN A 1 112 ? 11.538 2.994 -11.913 1.00 96.50 112 GLN A O 1
ATOM 856 N N . PRO A 1 113 ? 11.740 1.075 -13.063 1.00 95.31 113 PRO A N 1
ATOM 857 C CA . PRO A 1 113 ? 12.450 1.697 -14.172 1.00 95.31 113 PRO A CA 1
ATOM 858 C C . PRO A 1 113 ? 11.544 2.536 -15.079 1.00 95.31 113 PRO A C 1
ATOM 860 O O . PRO A 1 113 ? 12.029 3.487 -15.691 1.00 95.31 113 PRO A O 1
ATOM 863 N N . PHE A 1 114 ? 10.248 2.223 -15.139 1.00 95.88 114 PHE A N 1
ATOM 864 C CA . PHE A 1 114 ? 9.256 3.001 -15.870 1.00 95.88 114 PHE A CA 1
ATOM 865 C C . PHE A 1 114 ? 8.060 3.362 -14.981 1.00 95.88 114 PHE A C 1
ATOM 867 O O . PHE A 1 114 ? 7.887 2.877 -13.860 1.00 95.88 114 PHE A O 1
ATOM 874 N N . SER A 1 115 ? 7.230 4.270 -15.489 1.00 95.75 115 SER A N 1
ATOM 875 C CA . SER A 1 115 ? 6.037 4.755 -14.797 1.00 95.75 115 SER A CA 1
ATOM 876 C C . SER A 1 115 ? 4.783 3.922 -15.068 1.00 95.75 115 SER A C 1
ATOM 878 O O . SER A 1 115 ? 3.714 4.325 -14.626 1.00 95.75 115 SER A O 1
ATOM 880 N N . ASN A 1 116 ? 4.888 2.814 -15.805 1.00 95.69 116 ASN A N 1
ATOM 881 C CA . ASN A 1 116 ? 3.797 1.899 -16.141 1.00 95.69 116 ASN A CA 1
ATOM 882 C C . ASN A 1 116 ? 4.176 0.442 -15.823 1.00 95.69 116 ASN A C 1
ATOM 884 O O . ASN A 1 116 ? 5.322 0.157 -15.488 1.00 95.69 116 ASN A O 1
ATOM 888 N N . HIS A 1 117 ? 3.194 -0.455 -15.885 1.00 96.69 117 HIS A N 1
ATOM 889 C CA . HIS A 1 117 ? 3.219 -1.815 -15.338 1.00 96.69 117 HIS A CA 1
ATOM 890 C C . HIS A 1 117 ? 3.790 -1.877 -13.917 1.00 96.69 117 HIS A C 1
ATOM 892 O O . HIS A 1 117 ? 4.686 -2.668 -13.607 1.00 96.69 117 HIS A O 1
ATOM 898 N N . ASN A 1 118 ? 3.283 -1.024 -13.026 1.00 96.94 118 ASN A N 1
ATOM 899 C CA . ASN A 1 118 ? 3.789 -0.981 -11.654 1.00 96.94 118 ASN A CA 1
ATOM 900 C C . ASN A 1 118 ? 3.221 -2.115 -10.777 1.00 96.94 118 ASN A C 1
ATOM 902 O O . ASN A 1 118 ? 3.842 -2.483 -9.777 1.00 96.94 118 ASN A O 1
ATOM 906 N N . GLY A 1 119 ? 2.096 -2.724 -11.170 1.00 96.44 119 GLY A N 1
ATOM 907 C CA . GLY A 1 119 ? 1.355 -3.666 -10.324 1.00 96.44 119 GLY A CA 1
ATOM 908 C C . GLY A 1 119 ? 0.695 -2.923 -9.164 1.00 96.44 119 GLY A C 1
ATOM 909 O O . GLY A 1 119 ? 0.206 -1.814 -9.354 1.00 96.44 119 GLY A O 1
ATOM 910 N N . GLY A 1 120 ? 0.704 -3.499 -7.961 1.00 96.62 120 GLY A N 1
ATOM 911 C CA . GLY A 1 120 ? 0.371 -2.735 -6.756 1.00 96.62 120 GLY A CA 1
ATOM 912 C C . GLY A 1 120 ? -0.627 -3.383 -5.809 1.00 96.62 120 GLY A C 1
ATOM 913 O O . GLY A 1 120 ? -0.662 -3.003 -4.643 1.00 96.62 120 GLY A O 1
ATOM 914 N N . GLN A 1 121 ? -1.397 -4.377 -6.261 1.00 98.25 121 GLN A N 1
ATOM 915 C CA . GLN A 1 121 ? -2.364 -5.058 -5.400 1.00 98.25 121 GLN A CA 1
ATOM 916 C C . GLN A 1 121 ? -1.660 -5.723 -4.213 1.00 98.25 121 GLN A C 1
ATOM 918 O O . GLN A 1 121 ? -0.631 -6.390 -4.382 1.00 98.25 121 GLN A O 1
ATOM 923 N N . LEU A 1 122 ? -2.268 -5.556 -3.041 1.00 98.50 122 LEU A N 1
ATOM 924 C CA . LEU A 1 122 ? -1.921 -6.211 -1.790 1.00 98.50 122 LEU A CA 1
ATOM 925 C C . LEU A 1 122 ? -3.098 -7.064 -1.333 1.00 98.50 122 LEU A C 1
ATOM 927 O O . LEU A 1 122 ? -4.242 -6.627 -1.424 1.00 98.50 122 LEU A O 1
ATOM 931 N N . GLN A 1 123 ? -2.830 -8.262 -0.823 1.00 97.69 123 GLN A N 1
ATOM 932 C CA . GLN A 1 123 ? -3.873 -9.090 -0.224 1.00 97.69 123 GLN A CA 1
ATOM 933 C C . GLN A 1 123 ? -3.285 -10.090 0.765 1.00 97.69 123 GLN A C 1
ATOM 935 O O . GLN A 1 123 ? -2.271 -10.722 0.480 1.00 97.69 123 GLN A O 1
ATOM 940 N N . PHE A 1 124 ? -3.939 -10.275 1.909 1.00 97.25 124 PHE A N 1
ATOM 941 C CA . PHE A 1 124 ? -3.617 -11.391 2.791 1.00 97.25 124 PHE A CA 1
ATOM 942 C C . PHE A 1 124 ? -4.236 -12.686 2.271 1.00 97.25 124 PHE A C 1
ATOM 944 O O . PHE A 1 124 ? -5.421 -12.733 1.929 1.00 97.25 124 PHE A O 1
ATOM 951 N N . GLY A 1 125 ? -3.421 -13.735 2.208 1.00 95.88 125 GLY A N 1
ATOM 952 C CA . GLY A 1 125 ? -3.888 -15.088 1.941 1.00 95.88 125 GLY A CA 1
ATOM 953 C C . GLY A 1 125 ? -4.521 -15.728 3.182 1.00 95.88 125 GLY A C 1
ATOM 954 O O . GLY A 1 125 ? -4.300 -15.272 4.306 1.00 95.88 125 GLY A O 1
ATOM 955 N N . PRO A 1 126 ? -5.277 -16.830 3.013 1.00 95.19 126 PRO A N 1
ATOM 956 C CA . PRO A 1 126 ? -5.819 -17.601 4.138 1.00 95.19 126 PRO A CA 1
ATOM 957 C C . PRO A 1 126 ? -4.728 -18.274 4.989 1.00 95.19 126 PRO A C 1
ATOM 959 O O . PRO A 1 126 ? -5.011 -18.794 6.063 1.00 95.19 126 PRO A O 1
ATOM 962 N N . ASP A 1 127 ? -3.489 -18.283 4.504 1.00 93.12 127 ASP A N 1
ATOM 963 C CA . ASP A 1 127 ? -2.298 -18.757 5.199 1.00 93.12 127 ASP A CA 1
ATOM 964 C C . ASP A 1 127 ? -1.657 -17.694 6.110 1.00 93.12 127 ASP A C 1
ATOM 966 O O . ASP A 1 127 ? -0.669 -17.998 6.775 1.00 93.12 127 ASP A O 1
ATOM 970 N N . GLY A 1 128 ? -2.198 -16.470 6.137 1.00 91.88 128 GLY A N 1
ATOM 971 C CA . GLY A 1 128 ? -1.710 -15.359 6.959 1.00 91.88 128 GLY A CA 1
ATOM 972 C C . GLY A 1 128 ? -0.592 -14.532 6.321 1.00 91.88 128 GLY A C 1
ATOM 973 O O . GLY A 1 128 ? -0.119 -13.580 6.931 1.00 91.88 128 GLY A O 1
ATOM 974 N N . TYR A 1 129 ? -0.174 -14.839 5.090 1.00 93.75 129 TYR A N 1
ATOM 975 C CA . TYR A 1 129 ? 0.921 -14.121 4.433 1.00 93.75 129 TYR A CA 1
ATOM 976 C C . TYR A 1 129 ? 0.394 -12.959 3.595 1.00 93.75 129 TYR A C 1
ATOM 978 O O . TYR A 1 129 ? -0.688 -13.039 3.007 1.00 93.75 129 TYR A O 1
ATOM 986 N N . LEU A 1 130 ? 1.191 -11.895 3.487 1.00 95.94 130 LEU A N 1
ATOM 987 C CA . LEU A 1 130 ? 0.898 -10.779 2.595 1.00 95.94 130 LEU A CA 1
ATOM 988 C C . LEU A 1 130 ? 1.400 -11.105 1.184 1.00 95.94 130 LEU A C 1
ATOM 990 O O . LEU A 1 130 ? 2.601 -11.283 0.961 1.00 95.94 130 LEU A O 1
ATOM 994 N N . TYR A 1 131 ? 0.473 -11.154 0.232 1.00 97.12 131 TYR A N 1
ATOM 995 C CA . TYR A 1 131 ? 0.745 -11.282 -1.192 1.00 97.12 131 TYR A CA 1
ATOM 996 C C . TYR A 1 131 ? 0.834 -9.901 -1.838 1.00 97.12 131 TYR A C 1
ATOM 998 O O . TYR A 1 131 ? -0.001 -9.028 -1.591 1.00 97.12 131 TYR A O 1
ATOM 1006 N N . ILE A 1 132 ? 1.847 -9.715 -2.681 1.00 97.81 132 ILE A N 1
ATOM 1007 C CA . ILE A 1 132 ? 2.152 -8.451 -3.353 1.00 97.81 132 ILE A CA 1
ATOM 1008 C C . ILE A 1 132 ? 2.259 -8.731 -4.848 1.00 97.81 132 ILE A C 1
ATOM 1010 O O . ILE A 1 132 ? 3.140 -9.477 -5.285 1.00 97.81 132 ILE A O 1
ATOM 1014 N N . SER A 1 133 ? 1.384 -8.120 -5.642 1.00 97.12 133 SER A N 1
ATOM 1015 C CA . SER A 1 133 ? 1.540 -8.127 -7.098 1.00 97.12 133 SER A CA 1
ATOM 1016 C C . SER A 1 133 ? 2.539 -7.053 -7.527 1.00 97.12 133 SER A C 1
ATOM 1018 O O . SER A 1 133 ? 2.419 -5.881 -7.162 1.00 97.12 133 SER A O 1
ATOM 1020 N N . SER A 1 134 ? 3.528 -7.456 -8.318 1.00 96.31 134 SER A N 1
ATOM 1021 C CA . SER A 1 134 ? 4.560 -6.573 -8.852 1.00 96.31 134 SER A CA 1
ATOM 1022 C C . SER A 1 134 ? 4.625 -6.743 -10.362 1.00 96.31 134 SER A C 1
ATOM 1024 O O . SER A 1 134 ? 4.886 -7.844 -10.854 1.00 96.31 134 SER A O 1
ATOM 1026 N N . GLY A 1 135 ? 4.365 -5.667 -11.106 1.00 97.06 135 GLY A N 1
ATOM 1027 C CA . GLY A 1 135 ? 4.493 -5.690 -12.563 1.00 97.06 135 GLY A CA 1
ATOM 1028 C C . GLY A 1 135 ? 5.956 -5.775 -13.005 1.00 97.06 135 GLY A C 1
ATOM 1029 O O . GLY A 1 135 ? 6.872 -5.671 -12.189 1.00 97.06 135 GLY A O 1
ATOM 1030 N N . ASP A 1 136 ? 6.195 -6.010 -14.295 1.00 96.00 136 ASP A N 1
ATOM 1031 C CA . ASP A 1 136 ? 7.548 -6.126 -14.876 1.00 96.00 136 ASP A CA 1
ATOM 1032 C C . ASP A 1 136 ? 8.354 -4.814 -14.827 1.00 96.00 136 ASP A C 1
ATOM 1034 O O . ASP A 1 136 ? 9.568 -4.801 -15.060 1.00 96.00 136 ASP A O 1
ATOM 1038 N N . GLY A 1 137 ? 7.693 -3.726 -14.435 1.00 94.69 137 GLY A N 1
ATOM 1039 C CA . GLY A 1 137 ? 8.272 -2.410 -14.274 1.00 94.69 137 GLY A CA 1
ATOM 1040 C C . GLY A 1 137 ? 8.198 -1.559 -15.527 1.00 94.69 137 GLY A C 1
ATOM 1041 O O . GLY A 1 137 ? 8.748 -0.463 -15.476 1.00 94.69 137 GLY A O 1
ATOM 1042 N N . GLY A 1 138 ? 7.526 -2.035 -16.586 1.00 89.00 138 GLY A N 1
ATOM 1043 C CA . GLY A 1 138 ? 6.936 -1.206 -17.633 1.00 89.00 138 GLY A CA 1
ATOM 1044 C C . GLY A 1 138 ? 7.450 -1.395 -19.050 1.00 89.00 138 GLY A C 1
ATOM 1045 O O . GLY A 1 138 ? 8.372 -2.155 -19.323 1.00 89.00 138 GLY A O 1
ATOM 1046 N N . ASP A 1 139 ? 6.819 -0.606 -19.918 1.00 88.56 139 ASP A N 1
ATOM 1047 C CA . ASP A 1 139 ? 6.808 -0.658 -21.385 1.00 88.56 139 ASP A CA 1
ATOM 1048 C C . ASP A 1 139 ? 6.275 -1.963 -22.014 1.00 88.56 139 ASP A C 1
ATOM 1050 O O . ASP A 1 139 ? 6.162 -3.019 -21.391 1.00 88.56 139 ASP A O 1
ATOM 1054 N N . ALA A 1 140 ? 5.894 -1.876 -23.287 1.00 90.62 140 ALA A N 1
ATOM 1055 C CA . ALA A 1 140 ? 5.368 -3.006 -24.033 1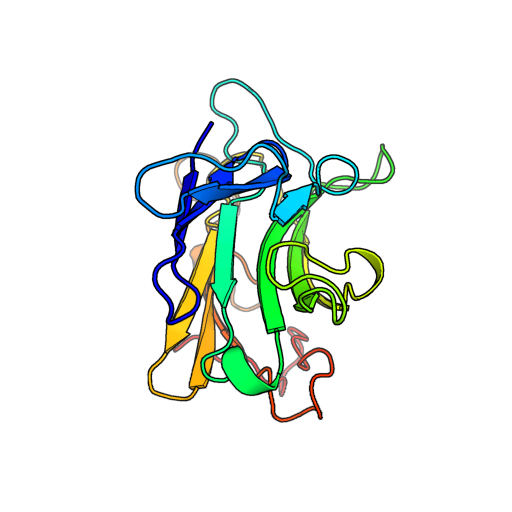.00 90.62 140 ALA A CA 1
ATOM 1056 C C . ALA A 1 140 ? 6.437 -4.099 -24.211 1.00 90.62 140 ALA A C 1
ATOM 1058 O O . ALA A 1 140 ? 7.497 -3.869 -24.790 1.00 90.62 140 ALA A O 1
ATOM 1059 N N . GLY A 1 141 ? 6.107 -5.319 -23.781 1.00 92.31 141 GLY A N 1
ATOM 1060 C CA . GLY A 1 141 ? 6.911 -6.512 -24.048 1.00 92.31 141 GLY A CA 1
ATOM 1061 C C . GLY A 1 141 ? 8.060 -6.773 -23.073 1.00 92.31 141 GLY A C 1
ATOM 1062 O O . GLY A 1 141 ? 8.985 -7.476 -23.468 1.00 92.31 141 GLY A O 1
ATOM 1063 N N . ASP A 1 142 ? 8.007 -6.245 -21.842 1.00 94.38 142 ASP A N 1
ATOM 1064 C CA . ASP A 1 142 ? 9.041 -6.431 -20.808 1.00 94.38 142 ASP A CA 1
ATOM 1065 C C . ASP A 1 142 ? 10.455 -6.166 -21.372 1.00 94.38 142 ASP A C 1
ATOM 1067 O O . ASP A 1 142 ? 11.279 -7.082 -21.480 1.00 94.38 142 ASP A O 1
ATOM 1071 N N . PRO A 1 143 ? 10.773 -4.919 -21.772 1.00 94.69 143 PRO A N 1
ATOM 1072 C CA . PRO A 1 143 ? 12.029 -4.582 -22.449 1.00 94.69 143 PRO A CA 1
ATOM 1073 C C . PRO A 1 143 ? 13.273 -4.908 -21.612 1.00 94.69 143 PRO A C 1
ATOM 1075 O O . PRO A 1 143 ? 14.380 -4.990 -22.143 1.00 94.69 143 PRO A O 1
ATOM 1078 N N . GLN A 1 144 ? 13.112 -5.079 -20.297 1.00 94.88 144 GLN A N 1
ATOM 1079 C CA . GLN A 1 144 ? 14.191 -5.461 -19.395 1.00 94.88 144 GLN A CA 1
ATOM 1080 C C . GLN A 1 144 ? 14.227 -6.958 -19.087 1.00 94.88 144 GLN A C 1
ATOM 1082 O O . GLN A 1 144 ? 15.164 -7.393 -18.416 1.00 94.88 144 GLN A O 1
ATOM 1087 N N . GLY A 1 145 ? 13.270 -7.755 -19.562 1.00 94.62 145 GLY A N 1
ATOM 1088 C CA . GLY A 1 145 ? 13.171 -9.183 -19.265 1.00 94.62 145 GLY A CA 1
ATOM 1089 C C . GLY A 1 145 ? 13.035 -9.470 -17.766 1.00 94.62 145 GLY A C 1
ATOM 1090 O O . GLY A 1 145 ? 13.537 -10.487 -17.281 1.00 94.62 145 GLY A O 1
ATOM 1091 N N . ASN A 1 146 ? 12.448 -8.546 -17.005 1.00 94.00 146 ASN A N 1
ATOM 1092 C CA . ASN A 1 146 ? 12.335 -8.628 -15.553 1.00 94.00 146 ASN A CA 1
ATOM 1093 C C . ASN A 1 146 ? 11.427 -9.775 -15.103 1.00 94.00 146 ASN A C 1
ATOM 1095 O O . ASN A 1 146 ? 11.700 -10.391 -14.069 1.00 94.00 146 ASN A O 1
ATOM 1099 N N . GLY A 1 147 ? 10.421 -10.138 -15.903 1.00 91.06 147 GLY A N 1
ATOM 1100 C CA . GLY A 1 147 ? 9.542 -11.270 -15.620 1.00 91.06 147 GLY A CA 1
ATOM 1101 C C . GLY A 1 147 ? 10.315 -12.577 -15.421 1.00 91.06 147 GLY A C 1
ATOM 1102 O O . GLY A 1 147 ? 9.995 -13.345 -14.516 1.00 91.06 147 GLY A O 1
ATOM 1103 N N . GLN A 1 148 ? 11.398 -12.780 -16.180 1.00 90.69 148 GLN A N 1
ATOM 1104 C CA . GLN A 1 148 ? 12.223 -13.997 -16.137 1.00 90.69 148 GLN A CA 1
ATOM 1105 C C . GLN A 1 148 ? 13.433 -13.900 -15.192 1.00 90.69 148 GLN A C 1
ATOM 1107 O O . GLN A 1 148 ? 14.053 -14.912 -14.862 1.00 90.69 148 GLN A O 1
ATOM 1112 N N . LYS A 1 149 ? 13.794 -12.698 -14.730 1.00 88.50 149 LYS A N 1
ATOM 1113 C CA . LYS A 1 149 ? 14.902 -12.510 -13.786 1.00 88.50 149 LYS A CA 1
ATOM 1114 C C . LYS A 1 149 ? 14.457 -12.886 -12.373 1.00 88.50 149 LYS A C 1
ATOM 1116 O O . LYS A 1 149 ? 13.525 -12.299 -11.827 1.00 88.50 149 LYS A O 1
ATOM 1121 N N . LEU A 1 150 ? 15.165 -13.837 -11.763 1.00 85.44 150 LEU A N 1
ATOM 1122 C CA . LEU A 1 150 ? 14.934 -14.269 -10.374 1.00 85.44 150 LEU A CA 1
ATOM 1123 C C . LEU A 1 150 ? 15.616 -13.364 -9.334 1.00 85.44 150 LEU A C 1
ATOM 1125 O O . LEU A 1 150 ? 15.336 -13.464 -8.145 1.00 85.44 150 LEU A O 1
ATOM 1129 N N . THR A 1 151 ? 16.508 -12.478 -9.780 1.00 84.81 151 THR A N 1
ATOM 1130 C CA . THR A 1 151 ? 17.290 -11.563 -8.933 1.00 84.81 151 THR A CA 1
ATOM 1131 C C . THR A 1 151 ? 16.630 -10.198 -8.737 1.00 84.81 151 THR A C 1
ATOM 1133 O O . THR A 1 151 ? 17.220 -9.318 -8.117 1.00 84.81 151 THR A O 1
ATOM 1136 N N . VAL A 1 152 ? 15.425 -10.000 -9.279 1.00 89.81 152 VAL A N 1
ATOM 1137 C CA . VAL A 1 152 ? 14.642 -8.765 -9.146 1.00 89.81 152 VAL A CA 1
ATOM 1138 C C . VAL A 1 152 ? 13.224 -9.094 -8.692 1.00 89.81 152 VAL A C 1
ATOM 1140 O O . VAL A 1 152 ? 12.706 -10.179 -8.952 1.00 89.81 152 VAL A O 1
ATOM 1143 N N . LEU A 1 153 ? 12.582 -8.127 -8.040 1.00 92.81 153 LEU A N 1
ATOM 1144 C CA . LEU A 1 153 ? 11.230 -8.262 -7.490 1.00 92.81 153 LEU A CA 1
ATOM 1145 C C . LEU A 1 153 ? 10.126 -7.821 -8.471 1.00 92.81 153 LEU A C 1
ATOM 1147 O O . LEU A 1 153 ? 8.977 -7.651 -8.075 1.00 92.81 153 LEU A O 1
ATOM 1151 N N . LEU A 1 154 ? 10.468 -7.624 -9.745 1.00 95.00 154 LEU A N 1
ATOM 1152 C CA . LEU A 1 154 ? 9.563 -7.189 -10.813 1.00 95.00 154 LEU A CA 1
ATOM 1153 C C . LEU A 1 154 ? 9.018 -8.387 -11.603 1.00 95.00 154 LEU A C 1
ATOM 1155 O O . LEU A 1 154 ? 9.726 -9.372 -11.829 1.00 95.00 154 LEU A O 1
ATOM 1159 N N . GLY A 1 155 ? 7.758 -8.297 -12.022 1.00 95.38 155 GLY A N 1
ATOM 1160 C CA . GLY A 1 155 ? 7.038 -9.323 -12.777 1.00 95.38 155 GLY A CA 1
ATOM 1161 C C . GLY A 1 155 ? 6.775 -10.576 -11.945 1.00 95.38 155 GLY A C 1
ATOM 1162 O O . GLY A 1 155 ? 7.087 -11.677 -12.395 1.00 95.38 155 GLY A O 1
ATOM 1163 N N . LYS A 1 156 ? 6.300 -10.407 -10.704 1.00 94.00 156 LYS A N 1
ATOM 1164 C CA . LYS A 1 156 ? 6.149 -11.474 -9.700 1.00 94.00 156 LYS A CA 1
ATOM 1165 C C . LYS A 1 156 ? 4.848 -11.336 -8.908 1.00 94.00 156 LYS A C 1
ATOM 1167 O O . LYS A 1 156 ? 4.312 -10.241 -8.745 1.00 94.00 156 LYS A O 1
ATOM 1172 N N . ILE A 1 157 ? 4.421 -12.454 -8.325 1.00 95.25 157 ILE A N 1
ATOM 1173 C CA . ILE A 1 157 ? 3.602 -12.468 -7.112 1.00 95.25 157 ILE A CA 1
ATOM 1174 C C . ILE A 1 157 ? 4.542 -12.795 -5.954 1.00 95.25 157 ILE A C 1
ATOM 1176 O O . ILE A 1 157 ? 5.078 -13.900 -5.879 1.00 95.25 157 ILE A O 1
ATOM 1180 N N . LEU A 1 158 ? 4.793 -11.814 -5.093 1.00 93.81 158 LEU A N 1
ATOM 1181 C CA . LEU A 1 158 ? 5.621 -11.985 -3.901 1.00 93.81 158 LEU A CA 1
ATOM 1182 C C . LEU A 1 158 ? 4.732 -12.408 -2.734 1.00 93.81 158 LEU A C 1
ATOM 1184 O O . LEU A 1 158 ? 3.573 -12.007 -2.663 1.00 93.81 158 LEU A O 1
ATOM 1188 N N . ARG A 1 159 ? 5.288 -13.185 -1.808 1.00 92.62 159 ARG A N 1
ATOM 1189 C CA . ARG A 1 159 ? 4.616 -13.645 -0.590 1.00 92.62 159 ARG A CA 1
ATOM 1190 C C . ARG A 1 159 ? 5.564 -13.450 0.586 1.00 92.62 159 ARG A C 1
ATOM 1192 O O . ARG A 1 159 ? 6.628 -14.069 0.601 1.00 92.62 159 ARG A O 1
ATOM 1199 N N . ILE A 1 160 ? 5.189 -12.598 1.538 1.00 90.06 160 ILE A N 1
ATOM 1200 C CA . ILE A 1 160 ? 6.012 -12.271 2.710 1.00 90.06 160 ILE A CA 1
ATOM 1201 C C . ILE A 1 160 ? 5.276 -12.565 4.013 1.00 90.06 160 ILE A C 1
ATOM 1203 O O . ILE A 1 160 ? 4.051 -12.467 4.093 1.00 90.06 160 ILE A O 1
ATOM 1207 N N . ASP A 1 161 ? 6.053 -12.925 5.027 1.00 89.56 161 ASP A N 1
ATOM 1208 C CA . ASP A 1 161 ? 5.589 -13.077 6.400 1.00 89.56 161 ASP A CA 1
ATOM 1209 C C . ASP A 1 161 ? 5.786 -11.760 7.151 1.00 89.56 161 ASP A C 1
ATOM 1211 O O . ASP A 1 161 ? 6.904 -11.246 7.214 1.00 89.56 161 ASP A O 1
ATOM 1215 N N . VAL A 1 162 ? 4.710 -11.199 7.692 1.00 89.50 162 VAL A N 1
ATOM 1216 C CA . VAL A 1 162 ? 4.742 -9.916 8.410 1.00 89.50 162 VAL A CA 1
ATOM 1217 C C . VAL A 1 162 ? 4.692 -10.083 9.932 1.00 89.50 162 VAL A C 1
ATOM 1219 O O . VAL A 1 162 ? 4.891 -9.102 10.650 1.00 89.50 162 VAL A O 1
ATOM 1222 N N . ASP A 1 163 ? 4.487 -11.309 10.418 1.00 84.81 163 ASP A N 1
ATOM 1223 C CA . ASP A 1 163 ? 4.275 -11.618 11.834 1.00 84.81 163 ASP A CA 1
ATOM 1224 C C . ASP A 1 163 ? 5.538 -12.185 12.491 1.00 84.81 163 ASP A C 1
ATOM 1226 O O . ASP A 1 163 ? 5.871 -11.837 13.628 1.00 84.81 163 ASP A O 1
ATOM 1230 N N . ASN A 1 164 ? 6.305 -13.000 11.761 1.00 71.19 164 ASN A N 1
ATOM 1231 C CA . ASN A 1 164 ? 7.419 -13.768 12.328 1.00 71.19 164 ASN A CA 1
ATOM 1232 C C . ASN A 1 164 ? 8.658 -12.948 12.747 1.00 71.19 164 ASN A C 1
ATOM 1234 O O . ASN A 1 164 ? 9.568 -13.498 13.364 1.00 71.19 164 ASN A O 1
ATOM 1238 N N . ASN A 1 165 ? 8.677 -11.632 12.508 1.00 64.94 165 ASN A N 1
ATOM 1239 C CA . ASN A 1 165 ? 9.704 -10.707 13.015 1.00 64.94 165 ASN A CA 1
ATOM 1240 C C . ASN A 1 165 ? 9.197 -9.804 14.158 1.00 64.94 165 ASN A C 1
ATOM 1242 O O . ASN A 1 165 ? 9.715 -8.704 14.352 1.00 64.94 165 ASN A O 1
ATOM 1246 N N . GLY A 1 166 ? 8.152 -10.212 14.891 1.00 55.91 166 GLY A N 1
ATOM 1247 C CA . GLY A 1 166 ? 7.538 -9.371 15.929 1.00 55.91 166 GLY A CA 1
ATOM 1248 C C . GLY A 1 166 ? 6.944 -8.084 15.348 1.00 55.91 166 GLY A C 1
ATOM 1249 O O . GLY A 1 166 ? 7.018 -7.021 15.963 1.00 55.91 166 GLY A O 1
ATOM 1250 N N . GLY A 1 167 ? 6.443 -8.159 14.110 1.00 54.78 167 GLY A N 1
ATOM 1251 C CA . GLY A 1 167 ? 6.014 -7.000 13.334 1.00 54.78 167 GLY A CA 1
ATOM 1252 C C . GLY A 1 167 ? 7.158 -6.151 12.758 1.00 54.78 167 GLY A C 1
ATOM 1253 O O . GLY A 1 167 ? 6.907 -5.024 12.339 1.00 54.78 167 GLY A O 1
ATOM 1254 N N . GLY A 1 168 ? 8.407 -6.618 12.763 1.00 56.22 168 GLY A N 1
ATOM 1255 C CA . GLY A 1 168 ? 9.514 -5.991 12.032 1.00 56.22 168 GLY A CA 1
ATOM 1256 C C . GLY A 1 168 ? 9.442 -6.230 10.517 1.00 56.22 168 GLY A C 1
ATOM 1257 O O . GLY A 1 168 ? 8.651 -7.041 10.040 1.00 56.22 168 GLY A O 1
ATOM 1258 N N . ALA A 1 169 ? 10.287 -5.536 9.746 1.00 60.59 169 ALA A N 1
ATOM 1259 C CA . ALA A 1 169 ? 10.385 -5.771 8.304 1.00 60.59 169 ALA A CA 1
ATOM 1260 C C . ALA A 1 169 ? 10.837 -7.223 8.024 1.00 60.59 169 ALA A C 1
ATOM 1262 O O . ALA A 1 169 ? 11.752 -7.704 8.702 1.00 60.59 169 ALA A O 1
ATOM 1263 N N . PRO A 1 170 ? 10.229 -7.936 7.058 1.00 60.53 170 PRO A N 1
ATOM 1264 C CA . PRO A 1 170 ? 10.695 -9.261 6.669 1.00 60.53 170 PRO A CA 1
ATOM 1265 C C . PRO A 1 170 ? 12.079 -9.185 6.018 1.00 60.53 170 PRO A C 1
ATOM 1267 O O . PRO A 1 170 ? 12.401 -8.202 5.347 1.00 60.53 170 PRO A O 1
ATOM 1270 N N . ASP A 1 171 ? 12.883 -10.246 6.148 1.00 59.72 171 ASP A N 1
ATOM 1271 C CA . ASP A 1 171 ? 14.093 -10.398 5.330 1.00 59.72 171 ASP A CA 1
ATOM 1272 C C . ASP A 1 171 ? 13.688 -10.659 3.874 1.00 59.72 171 ASP A C 1
ATOM 1274 O O . ASP A 1 171 ? 13.393 -11.786 3.470 1.00 59.72 171 ASP A O 1
ATOM 1278 N N . CYS A 1 172 ? 13.636 -9.573 3.108 1.00 57.91 172 CYS A N 1
ATOM 1279 C CA . CYS A 1 172 ? 13.285 -9.550 1.694 1.00 57.91 172 CYS A CA 1
ATOM 1280 C C . CYS A 1 172 ? 14.525 -9.518 0.786 1.00 57.91 172 CYS A C 1
ATOM 1282 O O . CYS A 1 172 ? 14.419 -9.106 -0.372 1.00 57.91 172 CYS A O 1
ATOM 1284 N N . SER A 1 173 ? 15.717 -9.862 1.294 1.00 56.41 173 SER A N 1
ATOM 1285 C CA . SER A 1 173 ? 16.946 -9.759 0.505 1.00 56.41 173 SER A CA 1
ATOM 1286 C C . SER A 1 173 ? 16.930 -10.736 -0.674 1.00 56.41 173 SER A C 1
ATOM 1288 O O . SER A 1 173 ? 16.654 -11.911 -0.520 1.00 56.41 173 SER A O 1
ATOM 1290 N N . THR A 1 174 ? 17.285 -10.302 -1.883 1.00 54.56 174 THR A N 1
ATOM 1291 C CA . THR A 1 174 ? 17.409 -11.206 -3.049 1.00 54.56 174 THR A CA 1
ATOM 1292 C C . THR A 1 174 ? 18.638 -12.125 -2.973 1.00 54.56 174 THR A C 1
ATOM 1294 O O . THR A 1 174 ? 19.026 -12.739 -3.968 1.00 54.56 174 THR A O 1
ATOM 1297 N N . ALA A 1 175 ? 19.301 -12.182 -1.814 1.00 46.84 175 ALA A N 1
ATOM 1298 C CA . ALA A 1 175 ? 20.407 -13.080 -1.541 1.00 46.84 175 ALA A CA 1
ATOM 1299 C C . ALA A 1 175 ? 19.865 -14.488 -1.253 1.00 46.84 175 ALA A C 1
ATOM 1301 O O . ALA A 1 175 ? 18.791 -14.665 -0.679 1.00 46.84 175 ALA A O 1
ATOM 1302 N N . THR A 1 176 ? 20.605 -15.515 -1.669 1.00 41.09 176 THR A N 1
ATOM 1303 C CA . THR A 1 176 ? 20.254 -16.920 -1.426 1.00 41.09 176 THR A CA 1
ATOM 1304 C C . THR A 1 176 ? 19.965 -17.163 0.059 1.00 41.09 176 THR A C 1
ATOM 1306 O O . THR A 1 176 ? 20.883 -17.068 0.870 1.00 41.09 176 THR A O 1
ATOM 1309 N N . GLY A 1 177 ? 18.714 -17.500 0.398 1.00 45.25 177 GLY A N 1
ATOM 1310 C CA . GLY A 1 177 ? 18.292 -17.854 1.761 1.00 45.25 177 GLY A CA 1
ATOM 1311 C C . GLY A 1 177 ? 17.265 -16.929 2.426 1.00 45.25 177 GLY A C 1
ATOM 1312 O O . GLY A 1 177 ? 16.872 -17.226 3.549 1.00 45.25 177 GLY A O 1
ATOM 1313 N N . ALA A 1 178 ? 16.810 -15.856 1.772 1.00 45.28 178 ALA A N 1
ATOM 1314 C CA . ALA A 1 178 ? 15.828 -14.936 2.352 1.00 45.28 178 ALA A CA 1
ATOM 1315 C C . ALA A 1 178 ? 14.377 -15.454 2.329 1.00 45.28 178 ALA A C 1
ATOM 1317 O O . ALA A 1 178 ? 13.997 -16.297 1.512 1.00 45.28 178 ALA A O 1
ATOM 1318 N N . ASN A 1 179 ? 13.544 -14.893 3.210 1.00 46.72 179 ASN A N 1
ATOM 1319 C CA . ASN A 1 179 ? 12.160 -15.294 3.491 1.00 46.72 179 ASN A CA 1
ATOM 1320 C C . ASN A 1 179 ? 11.138 -14.814 2.442 1.00 46.72 179 ASN A C 1
ATOM 1322 O O . ASN A 1 179 ? 9.998 -14.503 2.786 1.00 46.72 179 ASN A O 1
ATOM 1326 N N . TYR A 1 180 ? 11.499 -14.773 1.159 1.00 49.12 180 TYR A N 1
ATOM 1327 C CA . TYR A 1 180 ? 10.504 -14.673 0.093 1.00 49.12 180 TYR A CA 1
ATOM 1328 C C . TYR A 1 180 ? 10.634 -15.872 -0.837 1.00 49.12 180 TYR A C 1
ATOM 1330 O O . TYR A 1 180 ? 11.722 -16.286 -1.237 1.00 49.12 180 TYR A O 1
ATO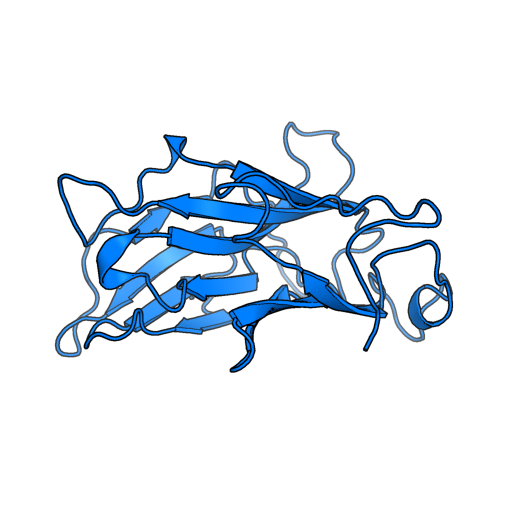M 1338 N N . ARG A 1 181 ? 9.493 -16.459 -1.177 1.00 48.03 181 ARG A N 1
ATOM 1339 C CA . ARG A 1 181 ? 9.401 -17.465 -2.230 1.00 48.03 181 ARG A CA 1
ATOM 1340 C C . ARG A 1 181 ? 8.506 -16.903 -3.317 1.00 48.03 181 ARG A C 1
ATOM 1342 O O . ARG A 1 181 ? 7.478 -16.299 -3.017 1.00 48.03 181 ARG A O 1
ATOM 1349 N N . ILE A 1 182 ? 8.921 -17.094 -4.563 1.00 48.81 182 ILE A N 1
ATOM 1350 C CA . ILE A 1 182 ? 7.995 -17.064 -5.692 1.00 48.81 182 ILE A CA 1
ATOM 1351 C C . ILE A 1 182 ? 7.206 -18.378 -5.559 1.00 48.81 182 ILE A C 1
ATOM 1353 O O . ILE A 1 182 ? 7.865 -19.421 -5.494 1.00 48.81 182 ILE A O 1
ATOM 1357 N N . PRO A 1 183 ? 5.873 -18.340 -5.384 1.00 44.78 183 PRO A N 1
ATOM 1358 C CA . PRO A 1 183 ? 5.056 -19.548 -5.281 1.00 44.78 183 PRO A CA 1
ATOM 1359 C C . PRO A 1 183 ? 5.261 -20.513 -6.451 1.00 44.78 183 PRO A C 1
ATOM 1361 O O . PRO A 1 183 ? 5.477 -20.027 -7.586 1.00 44.78 183 PRO A O 1
#

Secondary structure (DSSP, 8-state):
-EEEEEE-SSS-EEEEETTTEEEEEETTEEEEEEEEE-TTT-----TT---SEEEEEE-TTHHHH-EEEEEEEE-TTTTSPPEEEEEEEEE-SS-TTSEEEEEEEEEEEEE-SSSS--EEEEEE-TTSPEEEEE--SSSTT-TT-TTT-TTSSSSEEEEE-SSTTTTPPP---SSTT-S-B--

Foldseek 3Di:
DWADWDDQPDQWIWTDDFLAFTWIDHPNDTDPDTQDRCNVFFDHDDDQFPFGWHEKDHQPPCVPFQKIKTWGWGQPPPPRAIKIWIWMWGGDPVDNSHTPPVRTATQDMFGQPDRPQQFTYWYQDPVRKIKGDGALNDDPPSPVCSCVDLLGPHVATKTAHCPVVVNHHAQPHSDPPGRIDRD